Protein AF-A0A963K613-F1 (afdb_monomer)

pLDDT: mean 87.28, std 13.03, range [43.34, 97.56]

Sequence (104 aa):
MSEPGNMANGAAGDVELARARLWLLLGLCLRAAPDAATLRLIAGLQGDPSPLGSTLGELAGLARSADPVLLAREHHDLFIGLARGELVPYASYYLTGFLHEKPL

Mean predicted aligned error: 7.38 Å

Structure (mmCIF, N/CA/C/O backbone):
data_AF-A0A963K613-F1
#
_entry.id   AF-A0A963K613-F1
#
loop_
_atom_site.group_PDB
_atom_site.id
_atom_site.type_symbol
_atom_site.label_atom_id
_atom_site.label_alt_id
_atom_site.label_comp_id
_atom_site.label_asym_id
_atom_site.label_entity_id
_atom_site.label_seq_id
_atom_site.pdbx_PDB_ins_code
_atom_site.Cartn_x
_atom_site.Cartn_y
_atom_site.Cartn_z
_atom_site.occupancy
_atom_site.B_iso_or_equiv
_atom_site.auth_seq_id
_atom_site.auth_comp_id
_atom_site.auth_asym_id
_atom_site.auth_atom_id
_atom_site.pdbx_PDB_model_num
ATOM 1 N N . MET A 1 1 ? -6.277 -7.561 45.411 1.00 43.34 1 MET A N 1
ATOM 2 C CA . MET A 1 1 ? -5.756 -6.199 45.186 1.00 43.34 1 MET A CA 1
ATOM 3 C C . MET A 1 1 ? -4.820 -6.309 43.992 1.00 43.34 1 MET A C 1
ATOM 5 O O . MET A 1 1 ? -3.662 -6.649 44.165 1.00 43.34 1 MET A O 1
ATOM 9 N N . SER A 1 2 ? -5.383 -6.244 42.783 1.00 47.88 2 SER A N 1
ATOM 10 C CA . SER A 1 2 ? -4.662 -6.491 41.526 1.00 47.88 2 SER A CA 1
ATOM 11 C C . SER A 1 2 ? -3.982 -5.201 41.078 1.00 47.88 2 SER A C 1
ATOM 13 O O . SER A 1 2 ? -4.618 -4.148 41.084 1.00 47.88 2 SER A O 1
ATOM 15 N N . GLU A 1 3 ? -2.696 -5.274 40.746 1.00 51.94 3 GLU A N 1
ATOM 16 C CA . GLU A 1 3 ? -1.886 -4.107 40.406 1.00 51.94 3 GLU A CA 1
ATOM 17 C C . GLU A 1 3 ? -2.362 -3.423 39.107 1.00 51.94 3 GLU A C 1
ATOM 19 O O . GLU A 1 3 ? -2.531 -4.091 38.083 1.00 51.94 3 GLU A O 1
ATOM 24 N N . PRO A 1 4 ? -2.518 -2.087 39.096 1.00 58.25 4 PRO A N 1
ATOM 25 C CA . PRO A 1 4 ? -2.926 -1.326 37.911 1.00 58.25 4 PRO A CA 1
ATOM 26 C C . PRO A 1 4 ? -1.877 -1.307 36.777 1.00 58.25 4 PRO A C 1
ATOM 28 O O . PRO A 1 4 ? -2.195 -0.891 35.664 1.00 58.25 4 PRO A O 1
ATOM 31 N N . GLY A 1 5 ? -0.646 -1.782 37.015 1.00 58.88 5 GLY A N 1
ATOM 32 C CA . GLY A 1 5 ? 0.453 -1.754 36.038 1.00 58.88 5 GLY A CA 1
ATOM 33 C C . GLY A 1 5 ? 0.303 -2.712 34.846 1.00 58.88 5 GLY A C 1
ATOM 34 O O . GLY A 1 5 ? 0.777 -2.404 33.755 1.00 58.88 5 GLY A O 1
ATOM 35 N N . ASN A 1 6 ? -0.399 -3.841 35.005 1.00 60.38 6 ASN A N 1
ATOM 36 C CA . ASN A 1 6 ? -0.512 -4.857 33.946 1.00 60.38 6 ASN A CA 1
ATOM 37 C C . ASN A 1 6 ? -1.477 -4.446 32.811 1.00 60.38 6 ASN A C 1
ATOM 39 O O . ASN A 1 6 ? -1.254 -4.766 31.646 1.00 60.38 6 ASN A O 1
ATOM 43 N N . MET A 1 7 ? -2.529 -3.688 33.135 1.00 56.44 7 MET A N 1
ATOM 44 C CA . MET A 1 7 ? -3.542 -3.238 32.165 1.00 56.44 7 MET A CA 1
ATOM 45 C C . MET A 1 7 ? -3.007 -2.134 31.236 1.00 56.44 7 MET A C 1
ATOM 47 O O . MET A 1 7 ? -3.318 -2.118 30.048 1.00 56.44 7 MET A O 1
ATOM 51 N N . ALA A 1 8 ? -2.173 -1.230 31.762 1.00 60.50 8 ALA A N 1
ATOM 52 C CA . ALA A 1 8 ? -1.575 -0.140 30.988 1.00 60.50 8 ALA A CA 1
ATOM 53 C C . ALA A 1 8 ? -0.526 -0.640 29.974 1.00 60.50 8 ALA A C 1
ATOM 55 O O . ALA A 1 8 ? -0.439 -0.111 28.867 1.00 60.50 8 ALA A O 1
ATOM 56 N N . ASN A 1 9 ? 0.229 -1.690 30.321 1.00 64.38 9 ASN A N 1
ATOM 57 C CA . ASN A 1 9 ? 1.211 -2.298 29.419 1.00 64.38 9 ASN A CA 1
ATOM 58 C C . ASN A 1 9 ? 0.550 -3.060 28.253 1.00 64.38 9 ASN A C 1
ATOM 60 O O . ASN A 1 9 ? 1.052 -3.024 27.133 1.00 64.38 9 ASN A O 1
ATOM 64 N N . GLY A 1 10 ? -0.601 -3.699 28.497 1.00 72.38 10 GLY A N 1
ATOM 65 C CA . GLY A 1 10 ? -1.387 -4.364 27.450 1.00 72.38 10 GLY A CA 1
ATOM 66 C C . GLY A 1 10 ? -1.905 -3.385 26.394 1.00 72.38 10 GLY A C 1
ATOM 67 O O . GLY A 1 10 ? -1.672 -3.585 25.207 1.00 72.38 10 GLY A O 1
ATOM 68 N N . ALA A 1 11 ? -2.500 -2.268 26.826 1.00 73.88 11 ALA A N 1
ATOM 69 C CA . ALA A 1 11 ? -3.004 -1.241 25.912 1.00 73.88 11 ALA A CA 1
ATOM 70 C C . ALA A 1 11 ? -1.890 -0.580 25.076 1.00 73.88 11 ALA A C 1
ATOM 72 O O . ALA A 1 11 ? -2.073 -0.335 23.885 1.00 73.88 11 ALA A O 1
ATOM 73 N N . ALA A 1 12 ? -0.721 -0.315 25.673 1.00 80.00 12 ALA A N 1
ATOM 74 C CA . ALA A 1 12 ? 0.434 0.193 24.931 1.00 80.00 12 ALA A CA 1
ATOM 75 C C . ALA A 1 12 ? 0.937 -0.827 23.891 1.00 80.00 12 ALA A C 1
ATOM 77 O O . ALA A 1 12 ? 1.241 -0.455 22.758 1.00 80.00 12 ALA A O 1
ATOM 78 N N . GLY A 1 13 ? 0.964 -2.115 24.250 1.00 90.94 13 GLY A N 1
ATOM 79 C CA . GLY A 1 13 ? 1.309 -3.201 23.332 1.00 90.94 13 GLY A CA 1
ATOM 80 C C . GLY A 1 13 ? 0.342 -3.321 22.152 1.00 90.94 13 GLY A C 1
ATOM 81 O O . GLY A 1 13 ? 0.784 -3.479 21.013 1.00 90.94 13 GLY A O 1
ATOM 82 N N . ASP A 1 14 ? -0.960 -3.176 22.396 1.00 90.31 14 ASP A N 1
ATOM 83 C CA . ASP A 1 14 ? -1.986 -3.224 21.350 1.00 90.31 14 ASP A CA 1
ATOM 84 C C . ASP A 1 14 ? -1.837 -2.073 20.346 1.00 90.31 14 ASP A C 1
ATOM 86 O O . ASP A 1 14 ? -1.938 -2.282 19.133 1.00 90.31 14 ASP A O 1
ATOM 90 N N . VAL A 1 15 ? -1.533 -0.864 20.833 1.00 90.94 15 VAL A N 1
ATOM 91 C CA . VAL A 1 15 ? -1.282 0.306 19.978 1.00 90.94 15 VAL A CA 1
ATOM 92 C C . VAL A 1 15 ? -0.031 0.110 19.125 1.00 90.94 15 VAL A C 1
ATOM 94 O O . VAL A 1 15 ? -0.070 0.369 17.921 1.00 90.94 15 VAL A O 1
ATOM 97 N N . GLU A 1 16 ? 1.067 -0.381 19.700 1.00 94.44 16 GLU A N 1
ATOM 98 C CA . GLU A 1 16 ? 2.292 -0.631 18.934 1.00 94.44 16 GLU A CA 1
ATOM 99 C C . GLU A 1 16 ? 2.114 -1.746 17.900 1.00 94.44 16 GLU A C 1
ATOM 101 O O . GLU A 1 16 ? 2.600 -1.632 16.772 1.00 94.44 16 GLU A O 1
ATOM 106 N N . LEU A 1 17 ? 1.336 -2.781 18.219 1.00 91.94 17 LEU A N 1
ATOM 107 C CA . LEU A 1 17 ? 0.979 -3.816 17.255 1.00 91.94 17 LEU A CA 1
ATOM 108 C C . LEU A 1 17 ? 0.111 -3.263 16.115 1.00 91.94 17 LEU A C 1
ATOM 110 O O . LEU A 1 17 ? 0.348 -3.586 14.948 1.00 91.94 17 LEU A O 1
ATOM 114 N N . ALA A 1 18 ? -0.878 -2.421 16.424 1.00 90.44 18 ALA A N 1
ATOM 115 C CA . ALA A 1 18 ? -1.704 -1.760 15.416 1.00 90.44 18 ALA A CA 1
ATOM 116 C C . ALA A 1 18 ? -0.856 -0.857 14.504 1.00 90.44 18 ALA A C 1
ATOM 118 O O . ALA A 1 18 ? -0.979 -0.917 13.278 1.00 90.44 18 ALA A O 1
ATOM 119 N N . ARG A 1 19 ? 0.072 -0.092 15.089 1.00 93.56 19 ARG A N 1
ATOM 120 C CA . ARG A 1 19 ? 1.024 0.756 14.365 1.00 93.56 19 ARG A CA 1
ATOM 121 C C . ARG A 1 19 ? 1.915 -0.070 13.436 1.00 93.56 19 ARG A C 1
ATOM 123 O O . ARG A 1 19 ? 2.046 0.263 12.261 1.00 93.56 19 ARG A O 1
ATOM 130 N N . ALA A 1 20 ? 2.489 -1.166 13.930 1.00 95.56 20 ALA A N 1
ATOM 131 C CA . ALA A 1 20 ? 3.327 -2.058 13.133 1.00 95.56 20 ALA A CA 1
ATOM 132 C C . ALA A 1 20 ? 2.559 -2.662 11.945 1.00 95.56 20 ALA A C 1
ATOM 134 O O . ALA A 1 20 ? 3.082 -2.714 10.833 1.00 95.56 20 ALA A O 1
ATOM 135 N N . ARG A 1 21 ? 1.298 -3.065 12.151 1.00 92.56 21 ARG A N 1
ATOM 136 C CA . ARG A 1 21 ? 0.425 -3.579 11.082 1.00 92.56 21 ARG A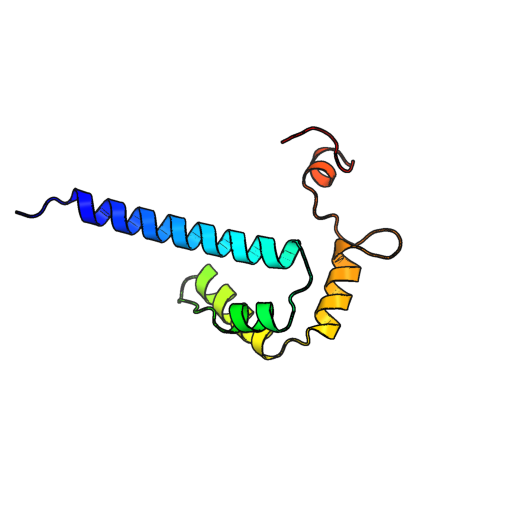 CA 1
ATOM 137 C C . ARG A 1 21 ? 0.111 -2.520 10.026 1.00 92.56 21 ARG A C 1
ATOM 139 O O .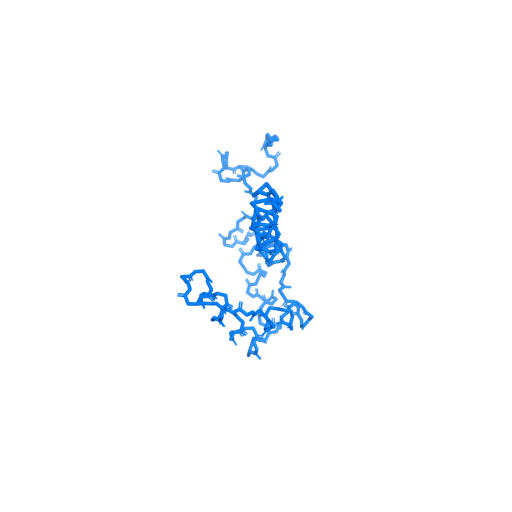 ARG A 1 21 ? 0.131 -2.839 8.840 1.00 92.56 21 ARG A O 1
ATOM 146 N N . LEU A 1 22 ? -0.131 -1.275 10.436 1.00 93.94 22 LEU A N 1
ATOM 147 C CA . LEU A 1 22 ? -0.353 -0.168 9.505 1.00 93.94 22 LEU A CA 1
ATOM 148 C C . LEU A 1 22 ? 0.896 0.114 8.659 1.00 93.94 22 LEU A C 1
ATOM 150 O O . LEU A 1 22 ? 0.799 0.229 7.439 1.00 93.94 22 LEU A O 1
ATOM 154 N N . TRP A 1 23 ? 2.078 0.165 9.279 1.00 95.69 23 TRP A N 1
ATOM 155 C CA . TRP A 1 23 ? 3.333 0.345 8.544 1.00 95.69 23 TRP A CA 1
ATOM 156 C C . TRP A 1 23 ? 3.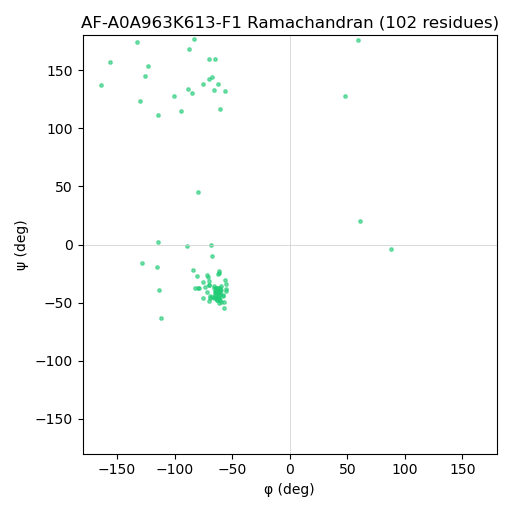632 -0.816 7.602 1.00 95.69 23 TRP A C 1
ATOM 158 O O . TRP A 1 23 ? 4.109 -0.588 6.492 1.00 95.69 23 TRP A O 1
ATOM 168 N N . LEU A 1 24 ? 3.309 -2.046 8.007 1.00 94.69 24 LEU A N 1
ATOM 169 C CA . LEU A 1 24 ? 3.426 -3.210 7.138 1.00 94.69 24 LEU A CA 1
ATOM 170 C C . LEU A 1 24 ? 2.517 -3.083 5.910 1.00 94.69 24 LEU A C 1
ATOM 172 O O . LEU A 1 24 ? 2.983 -3.314 4.799 1.00 94.69 24 LEU A O 1
ATOM 176 N N . LEU A 1 25 ? 1.253 -2.686 6.089 1.00 94.62 25 LEU A N 1
ATOM 177 C CA . LEU A 1 25 ? 0.319 -2.459 4.982 1.00 94.62 25 LEU A CA 1
ATOM 178 C C . LEU A 1 25 ? 0.871 -1.426 3.989 1.00 94.62 25 LEU A C 1
ATOM 180 O O . LEU A 1 25 ? 0.928 -1.695 2.791 1.00 94.62 25 LEU A O 1
ATOM 184 N N . LEU A 1 26 ? 1.329 -0.276 4.491 1.00 94.12 26 LEU A N 1
ATOM 185 C CA . LEU A 1 26 ? 1.922 0.773 3.657 1.00 94.12 26 LEU A CA 1
ATOM 186 C C . LEU A 1 26 ? 3.177 0.275 2.931 1.00 94.12 26 LEU A C 1
ATOM 188 O O . LEU A 1 26 ? 3.316 0.471 1.726 1.00 94.12 26 LEU A O 1
ATOM 192 N N . GLY A 1 27 ? 4.069 -0.415 3.644 1.00 93.38 27 GLY A N 1
ATOM 193 C CA . GLY A 1 27 ? 5.291 -0.973 3.073 1.00 93.38 27 GLY A CA 1
ATOM 194 C C . GLY A 1 27 ? 5.019 -2.007 1.981 1.00 93.38 27 GLY A C 1
ATOM 195 O O . GLY A 1 27 ? 5.716 -2.017 0.969 1.00 93.38 27 GLY A O 1
ATOM 196 N N . LEU A 1 28 ? 3.993 -2.847 2.140 1.00 93.81 28 LEU A N 1
ATOM 197 C CA . LEU A 1 28 ? 3.602 -3.821 1.119 1.00 93.81 28 LEU A CA 1
ATOM 198 C C . LEU A 1 28 ? 3.147 -3.132 -0.171 1.00 93.81 28 LEU A C 1
ATOM 200 O O . LEU A 1 28 ? 3.644 -3.494 -1.235 1.00 93.81 28 LEU A O 1
ATOM 204 N N . CYS A 1 29 ? 2.278 -2.123 -0.069 1.00 92.94 29 CYS A N 1
ATOM 205 C CA . CYS A 1 29 ? 1.739 -1.406 -1.229 1.00 92.94 29 CYS A CA 1
ATOM 206 C C . CYS A 1 29 ? 2.771 -0.520 -1.942 1.00 92.94 29 CYS A C 1
ATOM 208 O O . CYS A 1 29 ? 2.675 -0.329 -3.149 1.00 92.94 29 CYS A O 1
ATOM 210 N N . LEU A 1 30 ? 3.745 0.033 -1.211 1.00 93.12 30 LEU A N 1
ATOM 211 C CA . LEU A 1 30 ? 4.808 0.866 -1.790 1.00 93.12 30 LEU A CA 1
ATOM 212 C C . LEU A 1 30 ? 5.936 0.042 -2.420 1.00 93.12 30 LEU A C 1
ATOM 214 O O . LEU A 1 30 ? 6.637 0.528 -3.303 1.00 93.12 30 LEU A O 1
ATOM 218 N N . ARG A 1 31 ? 6.156 -1.187 -1.939 1.00 92.50 31 ARG A N 1
ATOM 219 C CA . ARG A 1 31 ? 7.239 -2.051 -2.426 1.00 92.50 31 ARG A CA 1
ATOM 220 C C . ARG A 1 31 ? 6.892 -2.721 -3.754 1.00 92.50 31 ARG A C 1
ATOM 222 O O . ARG A 1 31 ? 7.789 -2.965 -4.558 1.00 92.50 31 ARG A O 1
ATOM 229 N N . ALA A 1 32 ? 5.636 -3.117 -3.931 1.00 94.06 32 ALA A N 1
ATOM 230 C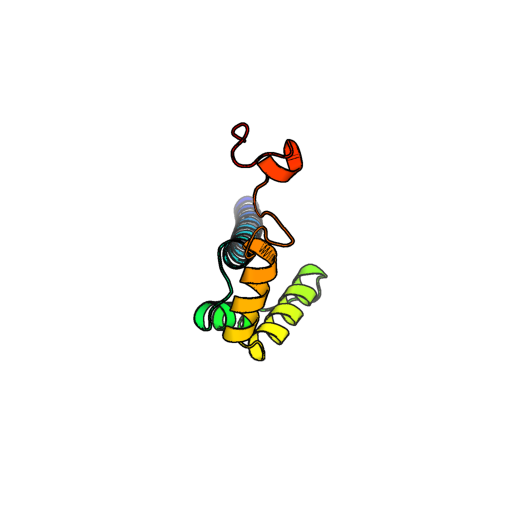 CA . ALA A 1 32 ? 5.180 -3.833 -5.112 1.00 94.06 32 ALA A CA 1
ATOM 231 C C . ALA A 1 32 ? 3.676 -3.643 -5.323 1.00 94.06 32 ALA A C 1
ATOM 233 O O . ALA A 1 32 ? 2.923 -3.424 -4.372 1.00 94.06 32 ALA A O 1
ATOM 234 N N . ALA A 1 33 ? 3.236 -3.824 -6.569 1.00 96.00 33 ALA A N 1
ATOM 235 C CA . ALA A 1 33 ? 1.821 -3.859 -6.902 1.00 96.00 33 ALA A CA 1
ATOM 236 C C . ALA A 1 33 ? 1.091 -4.935 -6.072 1.00 96.00 33 ALA A C 1
ATOM 238 O O . ALA A 1 33 ? 1.572 -6.074 -6.018 1.00 96.00 33 ALA A O 1
ATOM 239 N N . PRO A 1 34 ? -0.064 -4.619 -5.454 1.00 96.38 34 PRO A N 1
ATOM 240 C CA . PRO A 1 34 ? -0.851 -5.609 -4.732 1.00 96.38 34 PRO A CA 1
ATOM 241 C C . PRO A 1 34 ? -1.309 -6.743 -5.657 1.00 96.38 34 PRO A C 1
ATOM 243 O O . PRO A 1 34 ? -2.079 -6.537 -6.593 1.00 96.38 34 PRO A O 1
ATOM 246 N N . ASP A 1 35 ? -0.847 -7.958 -5.376 1.00 96.12 35 ASP A N 1
ATOM 247 C CA . ASP A 1 35 ? -1.290 -9.166 -6.067 1.00 96.12 35 ASP A CA 1
ATOM 248 C C . ASP A 1 35 ? -2.595 -9.720 -5.465 1.00 96.12 35 ASP A C 1
ATOM 250 O O . ASP A 1 35 ? -3.111 -9.239 -4.453 1.00 96.12 35 ASP A O 1
ATOM 254 N N . ALA A 1 36 ? -3.139 -10.787 -6.056 1.00 96.12 36 ALA A N 1
ATOM 255 C CA . ALA A 1 36 ? -4.386 -11.391 -5.581 1.00 96.12 36 ALA A CA 1
ATOM 256 C C . ALA A 1 36 ? -4.303 -11.926 -4.135 1.00 96.12 36 ALA A C 1
ATOM 258 O O . ALA A 1 36 ? -5.328 -12.079 -3.468 1.00 96.12 36 ALA A O 1
ATOM 259 N N . ALA A 1 37 ? -3.111 -12.264 -3.634 1.00 95.12 37 ALA A N 1
ATOM 260 C CA . ALA A 1 37 ? -2.932 -12.667 -2.241 1.00 95.12 37 ALA A CA 1
ATOM 261 C C . ALA A 1 37 ? -2.985 -11.456 -1.305 1.00 95.12 37 ALA A C 1
ATOM 263 O O . ALA A 1 37 ? -3.716 -11.475 -0.316 1.00 95.12 37 ALA A O 1
ATOM 264 N N . THR A 1 38 ? -2.281 -10.388 -1.663 1.00 95.62 38 THR A N 1
ATOM 265 C CA . THR A 1 38 ? -2.250 -9.123 -0.931 1.00 95.62 38 THR A CA 1
ATOM 266 C C . THR A 1 38 ? -3.635 -8.484 -0.886 1.00 95.62 38 THR A C 1
ATOM 268 O O . THR A 1 38 ? -4.100 -8.110 0.187 1.00 95.62 38 THR A O 1
ATOM 271 N N . LEU A 1 39 ? -4.356 -8.452 -2.008 1.00 97.38 39 LEU A N 1
ATOM 272 C CA . LEU A 1 39 ? -5.722 -7.926 -2.064 1.00 97.38 39 LEU A CA 1
ATOM 273 C C . LEU A 1 39 ? -6.690 -8.701 -1.171 1.00 97.38 39 LEU A C 1
ATOM 275 O O . LEU A 1 39 ? -7.522 -8.087 -0.514 1.00 97.38 39 LEU A O 1
ATOM 279 N N . ARG A 1 40 ? -6.557 -10.031 -1.067 1.00 96.88 40 ARG A N 1
ATOM 280 C CA . ARG A 1 40 ? -7.363 -10.826 -0.121 1.00 96.88 40 ARG A CA 1
ATOM 281 C C . ARG A 1 40 ? -7.080 -10.462 1.334 1.00 96.88 40 ARG A C 1
ATOM 283 O O . ARG A 1 40 ? -8.011 -10.436 2.132 1.00 96.88 40 ARG A O 1
ATOM 290 N N . LEU A 1 41 ? -5.824 -10.174 1.679 1.00 94.94 41 LEU A N 1
ATOM 291 C CA . LEU A 1 41 ? -5.466 -9.710 3.022 1.00 94.94 41 LEU A CA 1
ATOM 292 C C . LEU A 1 41 ? -6.071 -8.329 3.306 1.00 94.94 41 LEU A C 1
ATOM 294 O O . LEU A 1 41 ? -6.684 -8.140 4.354 1.00 94.94 41 LEU A O 1
ATOM 298 N N . ILE A 1 42 ? -5.959 -7.395 2.357 1.00 96.56 42 ILE A N 1
ATOM 299 C CA . ILE A 1 42 ? -6.513 -6.037 2.477 1.00 96.56 42 ILE A CA 1
ATOM 300 C C . ILE A 1 42 ? -8.045 -6.075 2.557 1.00 96.56 42 ILE A C 1
ATOM 302 O O . ILE A 1 42 ? -8.641 -5.405 3.395 1.00 96.56 42 ILE A O 1
ATOM 306 N N . ALA A 1 43 ? -8.693 -6.913 1.747 1.00 97.19 43 ALA A N 1
ATOM 307 C CA . ALA A 1 43 ? -10.141 -7.103 1.746 1.00 97.19 43 ALA A CA 1
ATOM 308 C C . ALA A 1 43 ? -10.697 -7.626 3.082 1.00 97.19 43 ALA A C 1
ATOM 310 O O . ALA A 1 43 ? -11.888 -7.449 3.349 1.00 97.19 43 ALA A O 1
ATOM 311 N N . GLY A 1 44 ? -9.851 -8.276 3.891 1.00 95.62 44 GLY A N 1
ATOM 312 C CA . GLY A 1 44 ? -10.177 -8.780 5.224 1.00 95.62 44 GLY A CA 1
ATOM 313 C C . GLY A 1 44 ? -9.929 -7.788 6.362 1.00 95.62 44 GLY A C 1
ATOM 314 O O . GLY A 1 44 ? -10.196 -8.132 7.515 1.00 95.62 44 GLY A O 1
ATOM 315 N N . LEU A 1 45 ? -9.417 -6.585 6.077 1.00 94.19 45 LEU A N 1
ATOM 316 C CA . LEU A 1 45 ? -9.256 -5.550 7.096 1.00 94.19 45 LEU A CA 1
ATOM 317 C C . LEU A 1 45 ? -10.621 -5.150 7.663 1.00 94.19 45 LEU A C 1
ATOM 319 O O . LEU A 1 45 ? -11.605 -4.989 6.939 1.00 94.19 45 LEU A O 1
ATOM 323 N N . GLN A 1 46 ? -10.654 -4.985 8.981 1.00 89.56 46 GLN A N 1
ATOM 324 C CA . GLN A 1 46 ? -11.810 -4.492 9.716 1.00 89.56 46 GLN A CA 1
ATOM 325 C C . GLN A 1 46 ? -11.571 -3.019 10.034 1.00 89.56 46 GLN A C 1
ATOM 327 O O . GLN A 1 46 ? -10.521 -2.661 10.572 1.00 89.56 46 GLN A O 1
ATOM 332 N N . GLY A 1 47 ? -12.537 -2.182 9.678 1.00 89.25 47 GLY A N 1
ATOM 333 C CA . GLY A 1 47 ? -12.572 -0.788 10.092 1.00 89.25 47 GLY A CA 1
ATOM 334 C C . GLY A 1 47 ? -13.275 -0.613 11.436 1.00 89.25 47 GLY A C 1
ATOM 335 O O . GLY A 1 47 ? -13.963 -1.510 11.924 1.00 89.25 47 GLY A O 1
ATOM 336 N N . ASP A 1 48 ? -13.143 0.579 12.001 1.00 92.00 48 ASP A N 1
ATOM 337 C CA . ASP A 1 48 ? -13.930 1.065 13.131 1.00 92.00 48 ASP A CA 1
ATOM 338 C C . ASP A 1 48 ? -14.447 2.490 12.823 1.00 92.00 48 ASP A C 1
ATOM 340 O O . ASP A 1 48 ? -14.088 3.055 11.786 1.00 92.00 48 ASP A O 1
ATOM 344 N N . PRO A 1 49 ? -15.301 3.092 13.672 1.00 94.69 49 PRO A N 1
ATOM 345 C CA . PRO A 1 49 ? -15.848 4.428 13.421 1.00 94.69 49 PRO A CA 1
ATOM 346 C C . PRO A 1 49 ? -14.837 5.584 13.507 1.00 94.69 49 PRO A C 1
ATOM 348 O O . PRO A 1 49 ? -15.229 6.740 13.343 1.00 94.69 49 PRO A O 1
ATOM 351 N N . SER A 1 50 ? -13.561 5.327 13.810 1.00 94.31 50 SER A N 1
ATOM 352 C CA . SER A 1 50 ? -12.533 6.366 13.761 1.00 94.31 50 SER A CA 1
ATOM 353 C C . SER A 1 50 ? -12.243 6.776 12.310 1.00 94.31 50 SER A C 1
ATOM 355 O O . SER A 1 50 ? -12.487 6.002 11.383 1.00 94.31 50 SER A O 1
ATOM 357 N N . PRO A 1 51 ? -11.658 7.965 12.073 1.00 95.88 51 PRO A N 1
ATOM 358 C CA . PRO A 1 51 ? -11.271 8.374 10.724 1.00 95.88 51 PRO A CA 1
ATOM 359 C C . PRO A 1 51 ? -10.339 7.371 10.030 1.00 95.88 51 PRO A C 1
ATOM 361 O O . PRO A 1 51 ? -10.508 7.084 8.850 1.00 95.88 51 PRO A O 1
ATOM 364 N N . LEU A 1 52 ? -9.375 6.800 10.763 1.00 93.62 52 LEU A N 1
ATOM 365 C CA . LEU A 1 52 ? -8.477 5.782 10.217 1.00 93.62 52 LEU A CA 1
ATOM 366 C C . LEU A 1 52 ? -9.226 4.473 9.942 1.00 93.62 52 LEU A C 1
ATOM 368 O O . LEU A 1 52 ? -9.044 3.877 8.883 1.00 93.62 52 LEU A O 1
ATOM 372 N N . GLY A 1 53 ? -10.078 4.044 10.874 1.00 95.00 53 GLY A N 1
ATOM 373 C CA . GLY A 1 53 ? -10.889 2.839 10.735 1.00 95.00 53 GLY A CA 1
ATOM 374 C C . GLY A 1 53 ? -11.833 2.895 9.534 1.00 95.00 53 GLY A C 1
ATOM 375 O O . GLY A 1 53 ? -11.899 1.925 8.780 1.00 95.00 53 GLY A O 1
ATOM 376 N N . SER A 1 54 ? -12.489 4.035 9.299 1.00 96.75 54 SER A N 1
ATOM 377 C CA . SER A 1 54 ? -13.347 4.248 8.126 1.00 96.75 54 SER A CA 1
ATOM 378 C C . SER A 1 54 ? -12.557 4.092 6.829 1.00 96.75 54 SER A C 1
ATOM 380 O O . SER A 1 54 ? -12.937 3.297 5.972 1.00 96.75 54 SER A O 1
ATOM 382 N N . THR A 1 55 ? -11.401 4.755 6.722 1.00 96.31 55 THR A N 1
ATOM 383 C CA . THR A 1 55 ? -10.526 4.658 5.544 1.00 96.31 55 THR A CA 1
ATOM 384 C C . THR A 1 55 ? -10.032 3.229 5.308 1.00 96.31 55 THR A C 1
ATOM 386 O O . THR A 1 55 ? -9.978 2.771 4.169 1.00 96.31 55 THR A O 1
ATOM 389 N N . LEU A 1 56 ? -9.699 2.484 6.369 1.00 96.25 56 LEU A N 1
ATOM 390 C CA . LEU A 1 56 ? -9.321 1.071 6.251 1.00 96.25 56 LEU A CA 1
ATOM 391 C C . LEU A 1 56 ? -10.497 0.200 5.783 1.00 96.25 56 LEU A C 1
ATOM 393 O O . LEU A 1 56 ? -10.296 -0.711 4.980 1.00 96.25 56 LEU A O 1
ATOM 397 N N . GLY A 1 57 ? -11.717 0.492 6.239 1.00 96.88 57 GLY A N 1
ATOM 398 C CA . GLY A 1 57 ? -12.936 -0.175 5.779 1.00 96.88 57 GLY A CA 1
ATOM 399 C C . GLY A 1 57 ? -13.245 0.097 4.303 1.00 96.88 57 GLY A C 1
ATOM 400 O O . GLY A 1 57 ? -13.592 -0.826 3.561 1.00 96.88 57 GLY A O 1
ATOM 401 N N . GLU A 1 58 ? -13.064 1.339 3.854 1.00 96.75 58 GLU A N 1
ATOM 402 C CA . GLU A 1 58 ? -13.187 1.736 2.447 1.00 96.75 58 GLU A CA 1
ATOM 403 C C . GLU A 1 58 ? -12.131 1.049 1.575 1.00 96.75 58 GLU A C 1
ATOM 405 O O . GLU A 1 58 ? -12.469 0.453 0.550 1.00 96.75 58 GLU A O 1
ATOM 410 N N . LEU A 1 59 ? -10.870 1.040 2.020 1.00 96.75 59 LEU A N 1
ATOM 411 C CA . LEU A 1 59 ? -9.777 0.337 1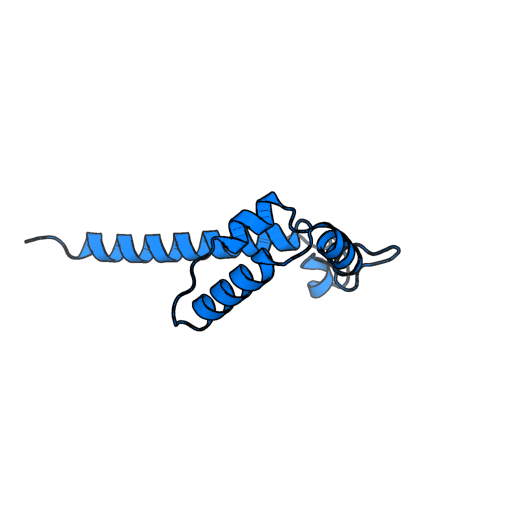.351 1.00 96.75 59 LEU A CA 1
ATOM 412 C C . LEU A 1 59 ? -10.074 -1.162 1.213 1.00 96.75 59 LEU A C 1
ATOM 414 O O . LEU A 1 59 ? -9.886 -1.733 0.138 1.00 96.75 59 LEU A O 1
ATOM 418 N N . ALA A 1 60 ? -10.586 -1.797 2.271 1.00 97.56 60 ALA A N 1
ATOM 419 C CA . ALA A 1 60 ? -11.025 -3.189 2.223 1.00 97.56 60 ALA A CA 1
ATOM 420 C C . ALA A 1 60 ? -12.151 -3.392 1.196 1.00 97.56 60 ALA A C 1
ATOM 422 O O . ALA A 1 60 ? -12.182 -4.406 0.499 1.00 97.56 60 ALA A O 1
ATOM 423 N N . GLY A 1 61 ? -13.065 -2.423 1.078 1.00 97.38 61 GLY A N 1
ATOM 424 C CA . GLY A 1 61 ? -14.091 -2.356 0.035 1.00 97.38 61 GLY A CA 1
ATOM 425 C C . GLY A 1 61 ? -13.522 -2.376 -1.370 1.00 97.38 61 GLY A C 1
ATOM 426 O O . GLY A 1 61 ? -13.881 -3.251 -2.156 1.00 97.38 61 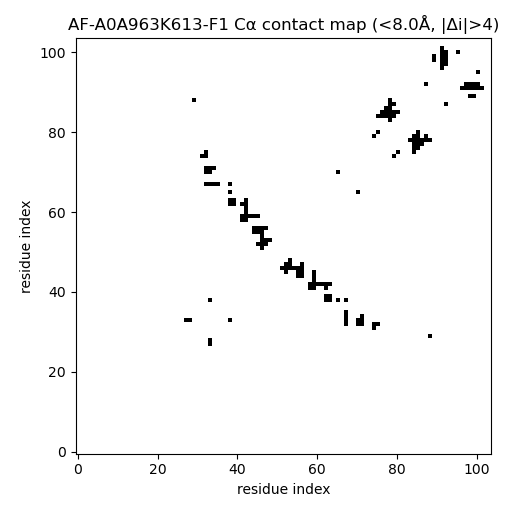GLY A O 1
ATOM 427 N N . LEU A 1 62 ? -12.603 -1.460 -1.659 1.00 97.00 62 LEU A N 1
ATOM 428 C CA . LEU A 1 62 ? -11.964 -1.344 -2.967 1.00 97.00 62 LEU A CA 1
ATOM 429 C C . LEU A 1 62 ? -11.156 -2.599 -3.317 1.00 97.00 62 LEU A C 1
ATOM 431 O O . LEU A 1 62 ? -11.238 -3.092 -4.440 1.00 97.00 62 LEU A O 1
ATOM 435 N N . ALA A 1 63 ? -10.449 -3.179 -2.344 1.00 97.38 63 ALA A N 1
ATOM 436 C CA . ALA A 1 63 ? -9.658 -4.389 -2.550 1.00 97.38 63 ALA A CA 1
ATOM 437 C C . ALA A 1 63 ? -10.497 -5.609 -2.968 1.00 97.38 63 ALA A C 1
ATOM 439 O O . ALA A 1 63 ? -9.978 -6.503 -3.633 1.00 97.38 63 ALA A O 1
ATOM 440 N N . ARG A 1 64 ? -11.794 -5.654 -2.622 1.00 97.38 64 ARG A N 1
ATOM 441 C CA . ARG A 1 64 ? -12.698 -6.747 -3.026 1.00 97.38 64 ARG A CA 1
ATOM 442 C C . ARG A 1 64 ? -13.055 -6.728 -4.512 1.00 97.38 64 ARG A C 1
ATOM 444 O O . ARG A 1 64 ? -13.375 -7.783 -5.049 1.00 97.38 64 ARG A O 1
ATOM 451 N N . SER A 1 65 ? -13.025 -5.564 -5.157 1.00 96.38 65 S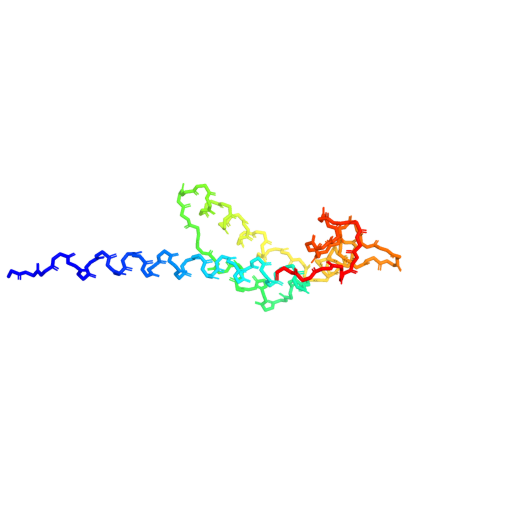ER A N 1
ATOM 452 C CA . SER A 1 65 ? -13.364 -5.404 -6.578 1.00 96.38 65 SER A CA 1
ATOM 453 C C . SER A 1 65 ? -12.180 -4.984 -7.449 1.00 96.38 65 SER A C 1
ATOM 455 O O . SER A 1 65 ? -12.362 -4.746 -8.640 1.00 96.38 65 SER A O 1
ATOM 457 N N . ALA A 1 66 ? -10.986 -4.852 -6.870 1.00 97.12 66 ALA A N 1
ATOM 458 C CA . ALA A 1 66 ? -9.790 -4.466 -7.599 1.00 97.12 66 ALA A CA 1
ATOM 459 C C . ALA A 1 66 ? -9.314 -5.577 -8.546 1.00 97.12 66 ALA A C 1
ATOM 461 O O . ALA A 1 66 ? -9.334 -6.761 -8.203 1.00 97.12 66 ALA A O 1
ATOM 462 N N . ASP A 1 67 ? -8.829 -5.177 -9.721 1.00 97.25 67 ASP A N 1
ATOM 463 C CA . ASP A 1 67 ? -8.170 -6.068 -10.672 1.00 97.25 67 ASP A CA 1
ATOM 464 C C . ASP A 1 67 ? -6.643 -6.010 -10.457 1.00 97.25 67 ASP A C 1
ATOM 466 O O . ASP A 1 67 ? -6.036 -4.962 -10.708 1.00 97.25 67 ASP A O 1
ATOM 470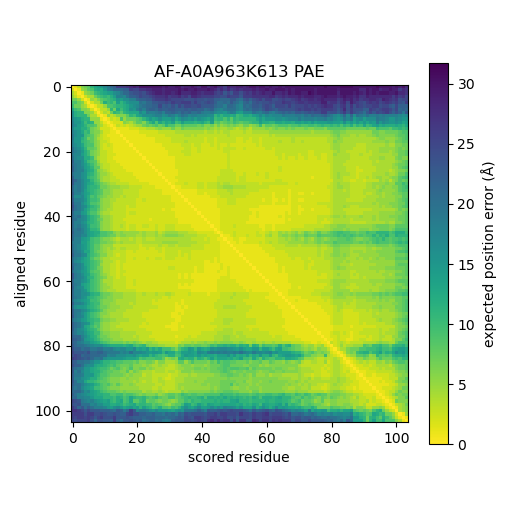 N N . PRO A 1 68 ? -5.992 -7.113 -10.029 1.00 96.12 68 PRO A N 1
ATOM 471 C CA . PRO A 1 68 ? -4.542 -7.153 -9.847 1.00 96.12 68 PRO A CA 1
ATOM 472 C C . PRO A 1 68 ? -3.755 -6.783 -11.113 1.00 96.12 68 PRO A C 1
ATOM 474 O O . PRO A 1 68 ? -2.653 -6.248 -11.019 1.00 96.12 68 PRO A O 1
ATOM 477 N N . VAL A 1 69 ? -4.295 -7.069 -12.305 1.00 96.75 69 VAL A N 1
ATOM 478 C CA . VAL A 1 69 ? -3.627 -6.768 -13.579 1.00 96.75 69 VAL A CA 1
ATOM 479 C C . VAL A 1 69 ? -3.630 -5.267 -13.851 1.00 96.75 69 VAL A C 1
ATOM 481 O O . VAL A 1 69 ? -2.619 -4.733 -14.307 1.00 96.75 69 VAL A O 1
ATOM 484 N N . LEU A 1 70 ? -4.737 -4.580 -13.558 1.00 96.88 70 LEU A N 1
ATOM 485 C CA . LEU A 1 70 ? -4.804 -3.122 -13.664 1.00 96.88 70 LEU A CA 1
ATOM 486 C C . LEU A 1 70 ? -3.917 -2.458 -12.610 1.00 96.88 70 LEU A C 1
ATOM 488 O O . LEU A 1 70 ? -3.106 -1.610 -12.968 1.00 96.88 70 LEU A O 1
ATOM 492 N N . LEU A 1 71 ? -3.965 -2.923 -11.359 1.00 96.50 71 LEU A N 1
ATOM 493 C CA . LEU A 1 71 ? -3.103 -2.402 -10.292 1.00 96.50 71 LEU A CA 1
ATOM 494 C C . LEU A 1 71 ? -1.611 -2.565 -10.598 1.00 96.50 71 LEU A C 1
ATOM 496 O O . LEU A 1 71 ? -0.814 -1.692 -10.263 1.00 96.50 71 LEU A O 1
ATOM 500 N N . ALA A 1 72 ? -1.209 -3.657 -11.253 1.00 95.75 72 ALA A N 1
ATOM 501 C CA . ALA A 1 72 ? 0.173 -3.837 -11.689 1.00 95.75 72 ALA A CA 1
ATOM 502 C C . ALA A 1 72 ? 0.613 -2.776 -12.709 1.00 95.75 72 ALA A C 1
ATOM 504 O O . ALA A 1 72 ? 1.755 -2.317 -12.653 1.00 95.75 72 ALA A O 1
ATOM 505 N N . ARG A 1 73 ? -0.287 -2.368 -13.612 1.00 94.81 73 ARG A N 1
ATOM 506 C CA . ARG A 1 73 ? -0.028 -1.288 -14.574 1.00 94.81 73 ARG A CA 1
ATOM 507 C C . ARG A 1 73 ? 0.030 0.063 -13.870 1.00 94.81 73 ARG A C 1
ATOM 509 O O . ARG A 1 73 ? 1.022 0.760 -14.020 1.00 94.81 73 ARG A O 1
ATOM 516 N N . GLU A 1 74 ? -0.950 0.365 -13.022 1.00 94.44 74 GLU A N 1
ATOM 517 C CA . GLU A 1 74 ? -0.987 1.611 -12.245 1.00 94.44 74 GLU A CA 1
ATOM 518 C C . GLU A 1 74 ? 0.255 1.773 -11.359 1.00 94.44 74 GLU A C 1
ATOM 520 O O . GLU A 1 74 ? 0.873 2.831 -11.336 1.00 94.44 74 GLU A O 1
ATOM 525 N N . HIS A 1 75 ? 0.687 0.710 -10.674 1.00 95.31 75 HIS A N 1
ATOM 526 C CA . HIS A 1 75 ? 1.915 0.733 -9.879 1.00 95.31 75 HIS A CA 1
ATOM 527 C C . HIS A 1 75 ? 3.159 0.942 -10.753 1.00 95.31 75 HIS A C 1
ATOM 529 O O . HIS A 1 75 ? 4.096 1.633 -10.343 1.00 95.31 75 HIS A O 1
ATOM 535 N N . HIS A 1 76 ? 3.210 0.318 -11.935 1.00 93.06 76 HIS A N 1
ATOM 536 C CA . HIS A 1 76 ? 4.308 0.534 -12.870 1.00 93.06 76 HIS A CA 1
ATOM 537 C C . HIS A 1 76 ? 4.365 2.000 -13.299 1.00 93.06 76 HIS A C 1
ATOM 539 O O . HIS A 1 76 ? 5.422 2.607 -13.159 1.00 93.06 76 HIS A O 1
ATOM 545 N N . ASP A 1 77 ? 3.251 2.580 -13.736 1.00 92.75 77 ASP A N 1
ATOM 546 C CA . ASP A 1 77 ? 3.181 3.976 -14.179 1.00 92.75 77 ASP A CA 1
ATOM 547 C C . ASP A 1 77 ? 3.533 4.948 -13.036 1.00 92.75 77 ASP A C 1
ATOM 549 O O . ASP A 1 77 ? 4.321 5.882 -13.216 1.00 92.75 77 ASP A O 1
ATOM 553 N N . LEU A 1 78 ? 3.045 4.667 -11.824 1.00 92.75 78 LEU A N 1
ATOM 554 C CA . LEU A 1 78 ? 3.258 5.509 -10.651 1.00 92.75 78 LEU A CA 1
ATOM 555 C C . LEU A 1 78 ? 4.707 5.497 -10.149 1.00 92.75 78 LEU A C 1
ATOM 557 O O . LEU A 1 78 ? 5.244 6.559 -9.850 1.00 92.75 78 LEU A O 1
ATOM 561 N N . PHE A 1 79 ? 5.348 4.331 -10.028 1.00 91.12 79 PHE A N 1
ATOM 562 C CA . PHE A 1 79 ? 6.634 4.215 -9.317 1.00 91.12 79 PHE A CA 1
ATOM 563 C C . PHE A 1 79 ? 7.828 3.802 -10.176 1.00 91.12 79 PHE A C 1
ATOM 565 O O . PHE A 1 79 ? 8.969 3.995 -9.753 1.00 91.12 79 PHE A O 1
ATOM 572 N N . ILE A 1 80 ? 7.601 3.215 -11.353 1.00 87.38 80 ILE A N 1
ATOM 573 C CA . ILE A 1 80 ? 8.672 2.668 -12.196 1.00 87.38 80 ILE A CA 1
ATOM 574 C C . ILE A 1 80 ? 8.805 3.501 -13.473 1.00 87.38 80 ILE A C 1
ATOM 576 O O . ILE A 1 80 ? 9.832 4.150 -13.678 1.00 87.38 80 ILE A O 1
ATOM 580 N N . GLY A 1 81 ? 7.752 3.521 -14.293 1.00 85.12 81 GLY A N 1
ATOM 581 C CA . GLY A 1 81 ? 7.700 4.141 -15.611 1.00 85.12 81 GLY A CA 1
ATOM 582 C C . GLY A 1 81 ? 8.734 3.578 -16.596 1.00 85.12 81 GLY A C 1
ATOM 583 O O . GLY A 1 81 ? 9.589 2.759 -16.262 1.00 85.12 81 GLY A O 1
ATOM 584 N N . LEU A 1 82 ? 8.678 4.047 -17.844 1.00 72.19 82 LEU A N 1
ATOM 585 C CA . LEU A 1 82 ? 9.659 3.696 -18.885 1.00 72.19 82 LEU A CA 1
ATOM 586 C C . LEU A 1 82 ? 10.961 4.504 -18.769 1.00 72.19 82 LEU A C 1
ATOM 588 O O . LEU A 1 82 ? 12.045 3.981 -19.008 1.00 72.19 82 LEU A O 1
ATOM 592 N N . ALA A 1 83 ? 10.845 5.781 -18.404 1.00 72.69 83 ALA A N 1
ATOM 593 C CA . ALA A 1 83 ? 11.978 6.665 -18.121 1.00 72.69 83 ALA A CA 1
ATOM 594 C C . ALA A 1 83 ? 12.021 7.058 -16.640 1.00 72.69 83 ALA A C 1
ATOM 596 O O . ALA A 1 83 ? 13.094 7.154 -16.045 1.00 72.69 83 ALA A O 1
ATOM 597 N N . ARG A 1 84 ? 10.841 7.296 -16.060 1.00 72.75 84 ARG A N 1
ATOM 598 C CA . ARG A 1 84 ? 10.634 7.621 -14.655 1.00 72.75 84 ARG A CA 1
ATOM 599 C C . ARG A 1 84 ? 9.155 7.433 -14.317 1.00 72.75 84 ARG A C 1
ATOM 601 O O . ARG A 1 84 ? 8.318 7.854 -15.114 1.00 72.75 84 ARG A O 1
ATOM 608 N N . GLY A 1 85 ? 8.850 6.844 -13.165 1.00 80.62 85 GLY A N 1
ATOM 609 C CA . GLY A 1 85 ? 7.499 6.865 -12.607 1.00 80.62 85 GLY A CA 1
ATOM 610 C C . GLY A 1 85 ? 7.076 8.289 -12.245 1.00 80.62 85 GLY A C 1
ATOM 611 O O . GLY A 1 85 ? 7.919 9.172 -12.059 1.00 80.62 85 GLY A O 1
ATOM 612 N N . GLU A 1 86 ? 5.773 8.522 -12.134 1.00 86.88 86 GLU A N 1
ATOM 613 C CA . GLU A 1 86 ? 5.235 9.808 -11.666 1.00 86.88 86 GLU A CA 1
ATOM 614 C C . GLU A 1 86 ? 5.805 10.206 -10.291 1.00 86.88 86 GLU A C 1
ATOM 616 O O . GLU A 1 86 ? 6.073 11.381 -10.027 1.00 86.88 86 GLU A O 1
ATOM 621 N N . LEU A 1 87 ? 6.068 9.209 -9.441 1.00 88.19 87 LEU A N 1
ATOM 622 C CA . LEU A 1 87 ? 6.689 9.326 -8.130 1.00 88.19 87 LEU A CA 1
ATOM 623 C C . LEU A 1 87 ? 7.954 8.466 -8.033 1.00 88.19 87 LEU A C 1
ATOM 625 O O . LEU A 1 87 ? 8.109 7.437 -8.684 1.00 88.19 87 LEU A O 1
ATOM 629 N N . VAL A 1 88 ? 8.866 8.878 -7.151 1.00 87.94 88 VAL A N 1
ATOM 630 C CA . VAL A 1 88 ? 10.089 8.128 -6.831 1.00 87.94 88 VAL A CA 1
ATOM 631 C C . VAL A 1 88 ? 9.990 7.682 -5.375 1.00 87.94 88 VAL A C 1
ATOM 633 O O . VAL A 1 88 ? 10.034 8.549 -4.507 1.00 87.94 88 VAL A O 1
ATOM 636 N N . PRO A 1 89 ? 9.844 6.385 -5.050 1.00 87.25 89 PRO A N 1
ATOM 637 C CA . PRO A 1 89 ? 9.579 5.931 -3.681 1.00 87.25 89 PRO A CA 1
ATOM 638 C C . PRO A 1 89 ? 10.853 5.888 -2.811 1.00 87.25 89 PRO A C 1
ATOM 640 O O . PRO A 1 89 ? 11.104 4.926 -2.091 1.00 87.25 89 PRO A O 1
ATOM 643 N N . TYR A 1 90 ? 11.675 6.940 -2.875 1.00 86.06 90 TYR A N 1
ATOM 644 C CA . TYR A 1 90 ? 12.931 7.069 -2.137 1.00 86.06 90 TYR A CA 1
ATOM 645 C C . TYR A 1 90 ? 12.987 8.408 -1.413 1.00 86.06 90 TYR A C 1
ATOM 647 O O . TYR A 1 90 ? 12.916 9.465 -2.035 1.00 86.06 90 TYR A O 1
ATOM 655 N N . ALA A 1 91 ? 13.185 8.365 -0.096 1.00 87.00 91 ALA A N 1
ATOM 656 C CA . ALA A 1 91 ? 13.270 9.572 0.722 1.00 87.00 91 ALA A CA 1
ATOM 657 C C . ALA A 1 91 ? 14.415 10.502 0.280 1.00 87.00 91 ALA A C 1
ATOM 659 O O . ALA A 1 91 ? 14.212 11.711 0.215 1.00 87.00 91 ALA A O 1
ATOM 660 N N . SER A 1 92 ? 15.579 9.950 -0.100 1.00 87.25 92 SER A N 1
ATOM 661 C CA . SER A 1 92 ? 16.729 10.744 -0.569 1.00 87.25 92 SER A CA 1
ATOM 662 C C . SER A 1 92 ? 16.356 11.654 -1.739 1.00 87.25 92 SER A C 1
ATOM 664 O O . SER A 1 92 ? 16.751 12.813 -1.773 1.00 87.25 92 SER A O 1
ATOM 666 N N . TYR A 1 93 ? 15.505 11.168 -2.647 1.00 88.25 93 TYR A N 1
ATOM 667 C CA . TYR A 1 93 ? 15.073 11.929 -3.810 1.00 88.25 93 TYR A CA 1
ATOM 668 C C . TYR A 1 93 ? 14.334 13.217 -3.418 1.00 88.25 93 TYR A C 1
ATOM 670 O O . TYR A 1 93 ? 14.562 14.261 -4.021 1.00 88.25 93 TYR A O 1
ATOM 678 N N . TYR A 1 94 ? 13.497 13.179 -2.379 1.00 87.50 94 TYR A N 1
ATOM 679 C CA . TYR A 1 94 ? 12.772 14.366 -1.907 1.00 87.50 94 TYR A CA 1
ATOM 680 C C . TYR A 1 94 ? 13.592 15.242 -0.961 1.00 87.50 94 TYR A C 1
ATOM 682 O O . TYR A 1 94 ? 13.293 16.423 -0.814 1.00 87.50 94 TYR A O 1
ATOM 690 N N . LEU A 1 95 ? 14.615 14.678 -0.318 1.00 86.69 95 LEU A N 1
ATOM 691 C CA . LEU A 1 95 ? 15.497 15.425 0.574 1.00 86.69 95 LEU A CA 1
ATOM 692 C C . LEU A 1 95 ? 16.593 16.175 -0.186 1.00 86.69 95 LEU A C 1
ATOM 694 O O . LEU A 1 95 ? 16.959 17.278 0.213 1.00 86.69 95 LEU A O 1
ATOM 698 N N . THR A 1 96 ? 17.128 15.586 -1.256 1.00 85.94 96 THR A N 1
ATOM 699 C CA . THR A 1 96 ? 18.322 16.107 -1.939 1.00 85.94 96 THR A CA 1
ATOM 700 C C . THR A 1 96 ? 18.154 16.287 -3.445 1.00 85.94 96 THR A C 1
ATOM 702 O O . THR A 1 96 ? 18.953 16.980 -4.068 1.00 85.94 96 THR A O 1
ATOM 705 N N . GLY A 1 97 ? 17.122 15.690 -4.047 1.00 85.38 97 GLY A N 1
ATOM 706 C CA . GLY A 1 97 ? 16.939 15.647 -5.499 1.00 85.38 97 GLY A CA 1
ATOM 707 C C . GLY A 1 97 ? 17.625 14.461 -6.184 1.00 85.38 97 GLY A C 1
ATOM 708 O O . GLY A 1 97 ? 17.436 14.280 -7.388 1.00 85.38 97 GLY A O 1
ATOM 709 N N . PHE A 1 98 ? 18.374 13.627 -5.448 1.00 83.50 98 PHE A N 1
ATOM 710 C CA . PHE A 1 98 ? 19.134 12.509 -6.012 1.00 83.50 98 PHE A C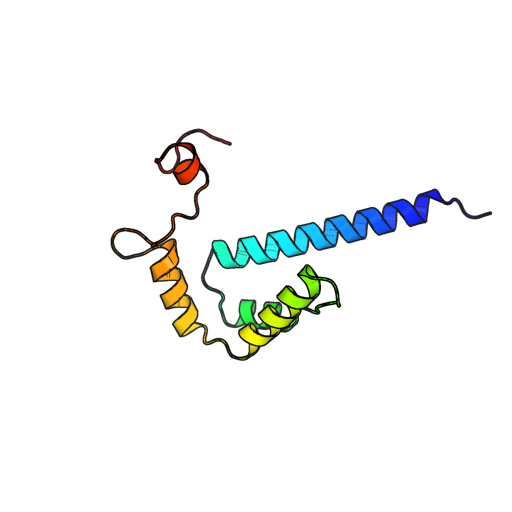A 1
ATOM 711 C C . PHE A 1 98 ? 18.813 11.162 -5.344 1.00 83.50 98 PHE A C 1
ATOM 713 O O . PHE A 1 98 ? 18.541 11.046 -4.144 1.00 83.50 98 PHE A O 1
ATOM 720 N N . LEU A 1 99 ? 18.836 10.099 -6.151 1.00 81.44 99 LEU A N 1
ATOM 721 C CA . LEU A 1 99 ? 18.645 8.732 -5.669 1.00 81.44 99 LEU A CA 1
ATOM 722 C C . LEU A 1 99 ? 19.915 8.243 -4.955 1.00 81.44 99 LEU A C 1
ATOM 724 O O . LEU A 1 99 ? 21.017 8.455 -5.456 1.00 81.44 99 LEU A O 1
ATOM 728 N N . HIS A 1 100 ? 19.752 7.552 -3.825 1.00 77.38 100 HIS A N 1
ATOM 729 C CA . HIS A 1 100 ? 20.849 6.966 -3.034 1.00 77.38 100 HIS A CA 1
ATOM 730 C C . HIS A 1 100 ? 21.871 7.974 -2.478 1.00 77.38 100 HIS A C 1
ATOM 732 O O . HIS A 1 100 ? 22.987 7.596 -2.120 1.00 77.38 100 HIS A O 1
ATOM 738 N N . GLU A 1 101 ? 21.506 9.251 -2.376 1.00 70.69 101 GLU A N 1
ATOM 739 C CA . GLU A 1 101 ? 22.353 10.259 -1.746 1.00 70.69 101 GLU A CA 1
ATOM 740 C C . GLU A 1 101 ? 22.093 10.330 -0.233 1.00 70.69 101 GLU A C 1
ATOM 742 O O . GLU A 1 101 ? 20.938 10.384 0.173 1.00 70.69 101 GLU A O 1
ATOM 747 N N . LYS A 1 102 ? 23.182 10.362 0.557 1.00 56.56 102 LYS A N 1
ATOM 748 C CA . LYS A 1 102 ? 23.278 10.379 2.036 1.00 56.56 102 LYS A CA 1
ATOM 749 C C . LYS A 1 102 ? 22.421 9.328 2.783 1.00 56.56 102 LYS A C 1
ATOM 751 O O . LYS A 1 102 ? 21.212 9.253 2.598 1.00 56.56 102 LYS A O 1
ATOM 756 N N . PRO A 1 103 ? 23.017 8.533 3.693 1.00 56.94 103 PRO A N 1
ATOM 757 C CA . PRO A 1 103 ? 22.228 7.627 4.517 1.00 56.94 103 PRO A CA 1
ATOM 758 C C . PRO A 1 103 ? 21.337 8.420 5.485 1.00 56.94 103 PRO A C 1
ATOM 760 O O . PRO A 1 103 ? 21.744 9.481 5.968 1.00 56.94 103 PRO A O 1
ATOM 763 N N . LEU A 1 104 ? 20.133 7.891 5.725 1.00 58.34 104 LEU A N 1
ATOM 764 C CA . LEU A 1 104 ? 19.262 8.283 6.838 1.00 58.34 104 LEU A CA 1
ATOM 765 C C . LEU A 1 104 ? 19.865 7.836 8.174 1.00 58.34 104 LEU A C 1
ATOM 767 O O . LEU A 1 104 ? 20.459 6.732 8.200 1.00 58.34 104 LEU A O 1
#

Secondary structure (DSSP, 8-state):
---THHHHHHHHHHHHHHHHHHHHHHHHHHHS---HHHHHHHHTPPP-SSHHHHHHHHHHHHHHH--HHHHHHHHIIIIITTTT-SS---HHHHHHSSTT-S--

Foldseek 3Di:
DDDPVVVVVVVVVVVVVVVVVVVVLVCVVLVAQQDLVNLVVLLPDAADPDPVSVVSPVSNVCSVVDDSVVSRVVSCQQDPDPVGHVDDSAPCCVVPVDPPPDDD

Radius of gyration: 18.41 Å; Cα contacts (8 Å, |Δi|>4): 82; chains: 1; bounding box: 39×29×64 Å

Solvent-accessible surface area (backbone atoms only — not comparable to full-atom values): 5984 Å² total; per-residue (Å²): 138,80,72,75,67,64,63,57,54,50,55,54,50,52,51,52,51,53,51,51,52,52,52,48,54,52,51,51,59,75,74,39,53,53,42,74,67,52,27,54,56,45,37,64,46,79,47,47,96,46,77,68,23,44,52,42,33,51,50,10,54,51,34,69,74,58,54,44,71,57,41,42,49,53,40,36,48,38,52,47,41,95,92,58,22,83,42,71,100,45,72,34,34,80,74,75,71,37,79,92,47,77,86,133

Nearest PDB structures (foldseek):
  8jzd-assembly2_C  TM=5.936E-01  e=1.103E+00  Escherichia coli K-12